Protein AF-X1HFH1-F1 (afdb_monomer_lite)

Sequence (150 aa):
MNQENEFRISKDEYFIKIAGLVSERRRWWVREESGAEYIYDGVRFMNSRDLCTIAYIPELIESKVDAFKIEGRMRHPHYVEIVTKTYREAIEAYYDGTFTKKKAGRWVTELKKVYNRGFTPGFYFKRVTEEDHQHKSPTNLSHFRYIRLG

Foldseek 3Di:
DDDDPDWDDDPPDPDGPDPDDDQLQPWDWDADPVRDTDTDRSAQDPAFWDADCLLPLLVVVVVVDPDDDDDQVVHDVVLVVLLVVLSVVSNVCVVVVNHDNVSSVVSLVSNLQGFTLHYDNPPPPDDDDSVRGRRPDNTGPRPHDDDDDD

Secondary structure (DSSP, 8-state):
-PPP------TT------SS---TTS-EEEE-TTS-EEEE-SSSSS-BPEE--GGGHHHHHHTT-S-PPPP-TT--HHHHHHHHHHHHHHHHHHHTT---HHHHHHHHHHHTTSS-S-EE-GGGTS---GGGB--S-SS-----------

pLDDT: mean 82.59, std 18.88, range [31.14, 98.62]

InterPro domains:
  IPR001539 Peptidase U32 [PTHR30217] (40-143)
  IPR060007 Peptidase family U32, N-terminal domain [PF01136] (33-133)

Organism: NCBI:txid412755

Structure (mmCIF, N/CA/C/O backbone):
data_AF-X1HFH1-F1
#
_entry.id   AF-X1HFH1-F1
#
loop_
_atom_site.group_PDB
_atom_site.id
_atom_site.type_symbol
_atom_site.label_atom_id
_atom_site.label_alt_id
_atom_site.label_comp_id
_atom_site.label_asym_id
_atom_site.label_entity_id
_atom_site.label_seq_id
_atom_site.pdbx_PDB_ins_code
_atom_site.Cartn_x
_atom_site.Cartn_y
_atom_site.Cartn_z
_atom_site.occupancy
_atom_site.B_iso_or_equiv
_atom_site.auth_seq_id
_atom_site.auth_comp_id
_atom_site.auth_asym_id
_atom_site.auth_atom_id
_atom_site.pdbx_PDB_model_num
ATOM 1 N N . MET A 1 1 ? 1.644 -16.483 -41.319 1.00 32.50 1 MET A N 1
ATOM 2 C CA . MET A 1 1 ? 1.755 -15.026 -41.526 1.00 32.50 1 MET A CA 1
ATOM 3 C C . MET A 1 1 ? 1.162 -14.379 -40.285 1.00 32.50 1 MET A C 1
ATOM 5 O O . MET A 1 1 ? -0.049 -14.412 -40.126 1.00 32.50 1 MET A O 1
ATOM 9 N N . ASN A 1 2 ? 2.002 -13.987 -39.325 1.00 35.88 2 ASN A N 1
ATOM 10 C CA . ASN A 1 2 ? 1.526 -13.444 -38.051 1.00 35.88 2 ASN A CA 1
ATOM 11 C C . ASN A 1 2 ? 1.085 -11.999 -38.282 1.00 35.88 2 ASN A C 1
ATOM 13 O O . ASN A 1 2 ? 1.874 -11.204 -38.780 1.00 35.88 2 ASN A O 1
ATOM 17 N N . GLN A 1 3 ? -0.167 -11.681 -37.953 1.00 36.19 3 GLN A N 1
ATOM 18 C CA . GLN A 1 3 ? -0.612 -10.295 -37.850 1.00 36.19 3 GLN A CA 1
ATOM 19 C C . GLN A 1 3 ? 0.186 -9.634 -36.722 1.00 36.19 3 GLN A C 1
ATOM 21 O O . GLN A 1 3 ? 0.130 -10.074 -35.572 1.00 36.19 3 GLN A O 1
ATOM 26 N N . GLU A 1 4 ? 0.983 -8.628 -37.064 1.00 43.53 4 GLU A N 1
ATOM 27 C CA . GLU A 1 4 ? 1.629 -7.770 -36.081 1.00 43.53 4 GLU A CA 1
ATOM 28 C C . GLU A 1 4 ? 0.547 -6.903 -35.434 1.00 43.53 4 GLU A C 1
ATOM 30 O O . GLU A 1 4 ? -0.156 -6.151 -36.107 1.00 43.53 4 GLU A O 1
ATOM 35 N N . ASN A 1 5 ? 0.372 -7.046 -34.121 1.00 42.25 5 ASN A N 1
ATOM 36 C CA . ASN A 1 5 ? -0.482 -6.149 -33.353 1.00 42.25 5 ASN A CA 1
ATOM 37 C C . ASN A 1 5 ? 0.264 -4.816 -33.198 1.00 42.25 5 ASN A C 1
ATOM 39 O O . ASN A 1 5 ? 1.088 -4.668 -32.295 1.00 42.25 5 ASN A O 1
ATOM 43 N N . GLU A 1 6 ? 0.018 -3.877 -34.109 1.00 47.03 6 GLU A N 1
ATOM 44 C CA . GLU A 1 6 ? 0.549 -2.514 -34.055 1.00 47.03 6 GLU A CA 1
ATOM 45 C C . GLU A 1 6 ? -0.224 -1.702 -32.999 1.00 47.03 6 GLU A C 1
ATOM 47 O O . GLU A 1 6 ? -1.452 -1.615 -33.040 1.00 47.03 6 GLU A O 1
ATOM 52 N N . PHE A 1 7 ? 0.490 -1.106 -32.039 1.00 52.06 7 PHE A N 1
ATOM 53 C CA . PHE A 1 7 ? -0.0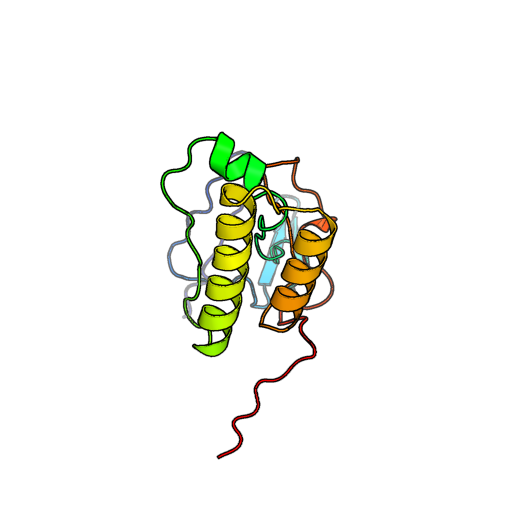78 -0.189 -31.047 1.00 52.06 7 PHE A CA 1
ATOM 54 C C . PHE A 1 7 ? 0.432 1.223 -31.321 1.00 52.06 7 PHE A C 1
ATOM 56 O O . PHE A 1 7 ? 1.640 1.453 -31.328 1.00 52.06 7 PHE A O 1
ATOM 63 N N . ARG A 1 8 ? -0.487 2.173 -31.515 1.00 50.88 8 ARG A N 1
ATOM 64 C CA . ARG A 1 8 ? -0.170 3.599 -31.664 1.00 50.88 8 ARG A CA 1
ATOM 65 C C . ARG A 1 8 ? -0.576 4.349 -30.404 1.00 50.88 8 ARG A C 1
ATOM 67 O O . ARG A 1 8 ? -1.698 4.194 -29.929 1.00 50.88 8 ARG A O 1
ATOM 74 N N . ILE A 1 9 ? 0.342 5.150 -29.873 1.00 50.75 9 ILE A N 1
ATOM 75 C CA . ILE A 1 9 ? 0.102 6.073 -28.761 1.00 50.75 9 ILE A CA 1
ATOM 76 C C . ILE A 1 9 ? 0.301 7.475 -29.339 1.00 50.75 9 ILE A C 1
ATOM 78 O O . ILE A 1 9 ? 1.433 7.834 -29.655 1.00 50.75 9 ILE A O 1
ATOM 82 N N . SER A 1 10 ? -0.780 8.238 -29.527 1.00 43.22 10 SER A N 1
ATOM 83 C CA . SER A 1 10 ? -0.694 9.644 -29.949 1.00 43.22 10 SER A CA 1
ATOM 84 C C . SER A 1 10 ? -0.691 10.558 -28.721 1.00 43.22 10 SER A C 1
ATOM 86 O O . SER A 1 10 ? -1.230 10.208 -27.669 1.00 43.22 10 SER A O 1
ATOM 88 N N . LYS A 1 11 ? -0.076 11.739 -28.838 1.00 43.31 11 LYS A N 1
ATOM 89 C CA . LYS A 1 11 ? -0.062 12.744 -27.760 1.00 43.31 11 LYS A CA 1
ATOM 90 C C . LYS A 1 11 ? -1.432 13.396 -27.520 1.00 43.31 11 LYS A C 1
ATOM 92 O O . LYS A 1 11 ? -1.609 14.016 -26.474 1.00 43.31 11 LYS A O 1
ATOM 97 N N . ASP A 1 12 ? -2.382 13.207 -28.435 1.00 39.69 12 ASP A N 1
ATOM 98 C CA . ASP A 1 12 ? -3.656 13.931 -28.458 1.00 39.69 12 ASP A CA 1
ATOM 99 C C . ASP A 1 12 ? -4.855 13.098 -27.969 1.00 39.69 12 ASP A C 1
ATOM 101 O O . ASP A 1 12 ? -5.931 13.645 -27.735 1.00 39.69 12 ASP A O 1
ATOM 105 N N . GLU A 1 13 ? -4.685 11.792 -27.730 1.00 39.12 13 GLU A N 1
ATOM 106 C CA . GLU A 1 13 ? -5.743 10.926 -27.200 1.00 39.12 13 GLU A CA 1
ATOM 107 C C . GLU A 1 13 ? -5.243 10.086 -26.013 1.00 39.12 13 GLU A C 1
ATOM 109 O O . GLU A 1 13 ? -4.488 9.129 -26.163 1.00 39.12 13 GLU A O 1
ATOM 114 N N . TYR A 1 14 ? -5.737 10.376 -24.805 1.00 39.78 14 TYR A N 1
ATOM 115 C CA . TYR A 1 14 ? -5.503 9.566 -23.595 1.00 39.78 14 TYR A CA 1
ATOM 116 C C . TYR A 1 14 ? -6.238 8.204 -23.605 1.00 39.78 14 TYR A C 1
ATOM 118 O O . TYR A 1 14 ? -6.492 7.623 -22.549 1.00 39.78 14 TYR A O 1
ATOM 126 N N . PHE A 1 15 ? -6.600 7.674 -24.777 1.00 31.64 15 PHE A N 1
ATOM 127 C CA . PHE A 1 15 ? -7.309 6.405 -24.920 1.00 31.64 15 PHE A CA 1
ATOM 128 C C . PHE A 1 15 ? -6.443 5.372 -25.642 1.00 31.64 15 PHE A C 1
ATOM 130 O O . PHE A 1 15 ? -6.291 5.384 -26.859 1.00 31.64 15 PHE A O 1
ATOM 137 N N . ILE A 1 16 ? -5.924 4.407 -24.881 1.00 42.06 16 ILE A N 1
ATOM 138 C CA . ILE A 1 16 ? -5.295 3.210 -25.443 1.00 42.06 16 ILE A CA 1
ATOM 139 C C . ILE A 1 16 ? -6.417 2.278 -25.918 1.00 42.06 16 ILE A C 1
ATOM 141 O O . ILE A 1 16 ? -7.107 1.650 -25.110 1.00 42.06 16 ILE A O 1
ATOM 145 N N . LYS A 1 17 ? -6.615 2.166 -27.235 1.00 31.14 17 LYS A N 1
ATOM 146 C CA . LYS A 1 17 ? -7.527 1.174 -27.821 1.00 31.14 17 LYS A CA 1
ATOM 147 C C . LYS A 1 17 ? -6.847 -0.200 -27.796 1.00 31.14 17 LYS A C 1
ATOM 149 O O . LYS A 1 17 ? -6.080 -0.550 -28.686 1.00 31.14 17 LYS A O 1
ATOM 154 N N . ILE A 1 18 ? -7.102 -0.978 -26.745 1.00 42.69 18 ILE A N 1
ATOM 155 C CA . ILE A 1 18 ? -6.559 -2.334 -26.592 1.00 42.69 18 ILE A CA 1
ATOM 156 C C . ILE A 1 18 ? -7.485 -3.338 -27.293 1.00 42.69 18 ILE A C 1
ATOM 158 O O . ILE A 1 18 ? -8.470 -3.801 -26.717 1.00 42.69 18 ILE A O 1
ATOM 162 N N . ALA A 1 19 ? -7.170 -3.699 -28.539 1.00 33.88 19 ALA A N 1
ATOM 163 C CA . ALA A 1 19 ? -7.744 -4.879 -29.181 1.00 33.88 19 ALA A CA 1
ATOM 164 C C . ALA A 1 19 ? -6.962 -6.127 -28.721 1.00 33.88 19 ALA A C 1
ATOM 166 O O . ALA A 1 19 ? -5.929 -6.478 -29.283 1.00 33.88 19 ALA A O 1
ATOM 167 N N . GLY A 1 20 ? -7.443 -6.774 -27.654 1.00 40.09 20 GLY A N 1
ATOM 168 C CA . GLY A 1 20 ? -6.852 -7.988 -27.073 1.00 40.09 20 GLY A CA 1
ATOM 169 C C . GLY A 1 20 ? -5.863 -7.716 -25.932 1.00 40.09 20 GLY A C 1
ATOM 170 O O . GLY A 1 20 ? -5.058 -6.798 -25.999 1.00 40.09 20 GLY A O 1
ATOM 171 N N . LEU A 1 21 ? -5.928 -8.514 -24.857 1.00 40.41 21 LEU A N 1
ATOM 172 C CA . LEU A 1 21 ? -5.048 -8.415 -23.679 1.00 40.41 21 LEU A CA 1
ATOM 173 C C . LEU A 1 21 ? -3.574 -8.611 -24.075 1.00 40.41 21 LEU A C 1
ATOM 175 O O . LEU A 1 21 ? -3.062 -9.730 -24.103 1.00 40.41 21 LEU A O 1
ATOM 179 N N . VAL A 1 22 ? -2.883 -7.517 -24.375 1.00 52.16 22 VAL A N 1
ATOM 180 C CA . VAL A 1 22 ? -1.460 -7.517 -24.696 1.00 52.16 22 VAL A CA 1
ATOM 181 C C . VAL A 1 22 ? -0.656 -7.194 -23.441 1.00 52.16 22 VAL A C 1
ATOM 183 O O . VAL A 1 22 ? -0.923 -6.232 -22.730 1.00 52.16 22 VAL A O 1
ATOM 186 N N . SER A 1 23 ? 0.319 -8.052 -23.131 1.00 59.56 23 SER A N 1
ATOM 187 C CA . SER A 1 23 ? 1.165 -7.889 -21.949 1.00 59.56 23 SER A CA 1
ATOM 188 C C . SER A 1 23 ? 2.197 -6.786 -22.172 1.00 59.56 23 SER A C 1
ATOM 190 O O . SER A 1 23 ? 3.152 -6.959 -22.933 1.00 59.56 23 SER A O 1
ATOM 192 N N . GLU A 1 24 ? 2.061 -5.702 -21.414 1.00 62.88 24 GLU A N 1
ATOM 193 C CA . GLU A 1 24 ? 2.998 -4.568 -21.340 1.00 62.88 24 GLU A CA 1
ATOM 194 C C . GLU A 1 24 ? 4.400 -4.973 -20.843 1.00 62.88 24 GLU A C 1
ATOM 196 O O . GLU A 1 24 ? 5.326 -4.175 -20.847 1.00 62.88 24 GLU A O 1
ATOM 201 N N . ARG A 1 25 ? 4.588 -6.232 -20.424 1.00 67.19 25 ARG A N 1
ATOM 202 C CA . ARG A 1 25 ? 5.858 -6.759 -19.895 1.00 67.19 25 ARG A CA 1
ATOM 203 C C . ARG A 1 25 ? 6.684 -7.538 -20.916 1.00 67.19 25 ARG A C 1
ATOM 205 O O . ARG A 1 25 ? 7.671 -8.171 -20.550 1.00 67.19 25 ARG A O 1
ATOM 212 N N . ARG A 1 26 ? 6.248 -7.585 -22.174 1.00 73.62 26 ARG A N 1
ATOM 213 C CA . ARG A 1 26 ? 7.040 -8.178 -23.260 1.00 73.62 26 ARG A CA 1
ATOM 214 C C . ARG A 1 26 ? 8.106 -7.197 -23.735 1.00 73.62 26 ARG A C 1
ATOM 216 O O . ARG A 1 26 ? 8.078 -6.020 -23.393 1.00 73.62 26 ARG A O 1
ATOM 223 N N . ARG A 1 27 ? 9.053 -7.704 -24.524 1.00 78.25 27 ARG A N 1
ATOM 224 C CA . ARG A 1 27 ? 9.961 -6.846 -25.278 1.00 78.25 27 ARG A CA 1
ATOM 225 C C . ARG A 1 27 ? 9.210 -6.278 -26.478 1.00 78.25 27 ARG A C 1
ATOM 227 O O . ARG A 1 27 ? 8.570 -7.048 -27.193 1.00 78.25 27 ARG A O 1
ATOM 234 N N . TRP A 1 28 ? 9.317 -4.973 -26.693 1.00 80.25 28 TRP A N 1
ATOM 235 C CA . TRP A 1 28 ? 8.642 -4.284 -27.792 1.00 80.25 28 TRP A CA 1
ATOM 236 C C . TRP A 1 28 ? 9.619 -3.439 -28.592 1.00 80.25 28 TRP A C 1
ATOM 238 O O . TRP A 1 28 ? 10.550 -2.866 -28.031 1.00 80.25 28 TRP A O 1
ATOM 248 N N . TRP A 1 29 ? 9.372 -3.351 -29.894 1.00 84.19 29 TRP A N 1
ATOM 249 C CA . TRP A 1 29 ? 9.942 -2.308 -30.733 1.00 84.19 29 TRP A CA 1
ATOM 250 C C . TRP A 1 29 ? 9.023 -1.097 -30.638 1.00 84.19 29 TRP A C 1
ATOM 252 O O . TRP A 1 29 ? 7.831 -1.195 -30.920 1.00 84.19 29 TRP A O 1
ATOM 262 N N . VAL A 1 30 ? 9.568 0.018 -30.172 1.00 82.31 30 VAL A N 1
ATOM 263 C CA . VAL A 1 30 ? 8.866 1.292 -30.048 1.00 82.31 30 VAL A CA 1
ATOM 264 C C . VAL A 1 30 ? 9.430 2.206 -31.113 1.00 82.31 30 VAL A C 1
ATOM 266 O O . VAL A 1 30 ? 10.636 2.438 -31.131 1.00 82.31 30 VAL A O 1
ATOM 269 N N . ARG A 1 31 ? 8.570 2.720 -31.986 1.00 83.94 31 ARG A N 1
ATOM 270 C CA . ARG A 1 31 ? 8.954 3.685 -33.011 1.00 83.94 31 ARG A CA 1
ATOM 271 C C . ARG A 1 31 ? 8.256 5.012 -32.733 1.00 83.94 31 ARG A C 1
ATOM 273 O O . ARG A 1 31 ? 7.042 5.041 -32.552 1.00 83.94 31 ARG A O 1
ATOM 280 N N . GLU A 1 32 ? 9.028 6.088 -32.660 1.00 82.38 32 GLU A N 1
ATOM 281 C CA . GLU A 1 32 ? 8.512 7.454 -32.599 1.00 82.38 32 GLU A CA 1
ATOM 282 C C . GLU A 1 32 ? 8.092 7.919 -34.003 1.00 82.38 32 GLU A C 1
ATOM 284 O O . GLU A 1 32 ? 8.641 7.467 -35.008 1.00 82.38 32 GLU A O 1
ATOM 289 N N . GLU A 1 33 ? 7.155 8.866 -34.087 1.00 83.44 33 GLU A N 1
ATOM 290 C CA . GLU A 1 33 ? 6.763 9.517 -35.348 1.00 83.44 33 GLU A CA 1
ATOM 291 C C . GLU A 1 33 ? 7.946 10.169 -36.086 1.00 83.44 33 GLU A C 1
ATOM 293 O O . GLU A 1 33 ? 7.946 10.231 -37.312 1.00 83.44 33 GLU A O 1
ATOM 298 N N . SER A 1 34 ? 8.985 10.591 -35.356 1.00 86.00 34 SER A N 1
ATOM 299 C CA . SER A 1 34 ? 10.245 11.115 -35.905 1.00 86.00 34 SER A CA 1
ATOM 300 C C . SER A 1 34 ? 11.077 10.064 -36.662 1.00 86.00 34 SER A C 1
ATOM 302 O O . SER A 1 34 ? 12.052 10.411 -37.328 1.00 86.00 34 SER A O 1
ATOM 304 N N . GLY A 1 35 ? 10.719 8.780 -36.543 1.00 83.81 35 GLY A N 1
ATOM 305 C CA . GLY A 1 35 ? 11.463 7.638 -37.070 1.00 83.81 35 GLY A CA 1
ATOM 306 C C . GLY A 1 35 ? 12.457 7.020 -36.083 1.00 83.81 35 GLY A C 1
ATOM 307 O O . GLY A 1 35 ? 13.055 5.996 -36.410 1.00 83.81 35 GLY A O 1
ATOM 308 N N . ALA A 1 36 ? 12.633 7.588 -34.884 1.00 83.19 36 ALA A N 1
ATOM 309 C CA . ALA A 1 36 ? 13.491 7.001 -33.857 1.00 83.19 36 ALA A CA 1
ATOM 310 C C . ALA A 1 36 ? 12.942 5.651 -33.365 1.00 83.19 36 ALA A C 1
ATOM 312 O O . ALA A 1 36 ? 11.743 5.508 -33.127 1.00 83.19 36 ALA A O 1
ATOM 313 N N . GLU A 1 37 ? 13.822 4.666 -33.177 1.00 85.94 37 GLU A N 1
ATOM 314 C CA . GLU A 1 37 ? 13.461 3.330 -32.697 1.00 85.94 37 GLU A CA 1
ATOM 315 C C . GLU A 1 37 ? 14.123 2.999 -31.364 1.00 85.94 37 GLU A C 1
ATOM 317 O O . GLU A 1 37 ? 15.305 3.266 -31.141 1.00 85.94 37 GLU A O 1
ATOM 322 N N . TYR A 1 38 ? 13.363 2.344 -30.492 1.00 81.56 38 TYR A N 1
ATOM 323 C CA . TYR A 1 38 ? 13.807 1.909 -29.178 1.00 81.56 38 TYR A CA 1
ATOM 324 C C . TYR A 1 38 ? 13.327 0.491 -28.898 1.00 81.56 38 TYR A C 1
ATOM 326 O O . TYR A 1 38 ? 12.207 0.110 -29.235 1.00 81.56 38 TYR A O 1
ATOM 334 N N . ILE A 1 39 ? 14.154 -0.285 -28.201 1.00 83.50 39 ILE A N 1
ATOM 335 C CA . ILE A 1 39 ? 13.729 -1.567 -27.644 1.00 83.50 39 ILE A CA 1
ATOM 336 C C . ILE A 1 39 ? 13.239 -1.325 -26.220 1.00 83.50 39 ILE A C 1
ATOM 338 O O . ILE A 1 39 ? 14.015 -0.987 -25.324 1.00 83.50 39 ILE A O 1
ATOM 342 N N . TYR A 1 40 ? 11.948 -1.538 -25.999 1.00 81.38 40 TYR A N 1
ATOM 343 C CA . TYR A 1 40 ? 11.366 -1.572 -24.669 1.00 81.38 40 TYR A CA 1
ATOM 344 C C . TYR A 1 40 ? 11.576 -2.943 -24.036 1.00 81.38 40 TYR A C 1
ATOM 346 O O . TYR A 1 40 ? 11.246 -3.970 -24.624 1.00 81.38 40 TYR A O 1
ATOM 354 N N . ASP A 1 41 ? 12.109 -2.953 -22.819 1.00 76.38 41 ASP A N 1
ATOM 355 C CA . ASP A 1 41 ? 12.441 -4.148 -22.041 1.00 76.38 41 ASP A CA 1
ATOM 356 C C . ASP A 1 41 ? 11.348 -4.565 -21.039 1.00 76.38 41 ASP A C 1
ATOM 358 O O . ASP A 1 41 ? 11.543 -5.523 -20.292 1.00 76.38 41 ASP A O 1
ATOM 362 N N . GLY A 1 42 ? 10.202 -3.876 -21.017 1.00 73.62 42 GLY A N 1
ATOM 363 C CA . GLY A 1 42 ? 9.106 -4.160 -20.087 1.00 73.62 42 GLY A CA 1
ATOM 364 C C . GLY A 1 42 ? 9.187 -3.418 -18.745 1.00 73.62 42 GLY A C 1
ATOM 365 O O . GLY A 1 42 ? 8.332 -3.641 -17.890 1.00 73.62 42 GLY A O 1
ATOM 366 N N . VAL A 1 43 ? 10.179 -2.538 -18.527 1.00 73.50 43 VAL A N 1
ATOM 367 C CA . VAL A 1 43 ? 10.422 -1.910 -17.207 1.00 73.50 43 VAL A CA 1
ATOM 368 C C . VAL A 1 43 ? 10.289 -0.383 -17.217 1.00 73.50 43 VAL A C 1
ATOM 370 O O . VAL A 1 43 ? 9.759 0.191 -16.281 1.00 73.50 43 VAL A O 1
ATOM 373 N N . ARG A 1 44 ? 10.727 0.291 -18.279 1.00 68.81 44 ARG A N 1
ATOM 374 C CA . ARG A 1 44 ? 10.948 1.750 -18.281 1.00 68.81 44 ARG A CA 1
ATOM 375 C C . ARG A 1 44 ? 9.691 2.635 -18.243 1.00 68.81 44 ARG A C 1
ATOM 377 O O . ARG A 1 44 ? 9.516 3.373 -17.287 1.00 68.81 44 ARG A O 1
ATOM 384 N N . PHE A 1 45 ? 8.815 2.606 -19.250 1.00 69.81 45 PHE A N 1
ATOM 385 C CA . PHE A 1 45 ? 7.764 3.641 -19.364 1.00 69.81 45 PHE A CA 1
ATOM 386 C C . PHE A 1 45 ? 6.342 3.175 -18.994 1.00 69.81 45 PHE A C 1
ATOM 388 O O . PHE A 1 45 ? 5.561 3.985 -18.506 1.00 69.81 45 PHE A O 1
ATOM 395 N N . MET A 1 46 ? 6.000 1.883 -19.115 1.00 73.50 46 MET A N 1
ATOM 396 C CA . MET A 1 46 ? 4.651 1.372 -18.766 1.00 73.50 46 MET A CA 1
ATOM 397 C C . MET A 1 46 ? 4.578 0.598 -17.441 1.00 73.50 46 MET A C 1
ATOM 399 O O . MET A 1 46 ? 3.511 0.153 -17.033 1.00 73.50 46 MET A O 1
ATOM 403 N N . ASN A 1 47 ? 5.683 0.447 -16.704 1.00 79.94 47 ASN A N 1
ATOM 404 C CA . ASN A 1 47 ? 5.673 -0.338 -15.468 1.00 79.94 47 ASN A CA 1
ATOM 405 C C . ASN A 1 47 ? 5.299 0.528 -14.258 1.00 79.94 47 ASN A C 1
ATOM 407 O O . ASN A 1 47 ? 6.161 0.925 -13.479 1.00 79.94 47 ASN A O 1
ATOM 411 N N . SER A 1 48 ? 4.018 0.853 -14.095 1.00 86.94 48 SER A N 1
ATOM 412 C CA . SER A 1 48 ? 3.556 1.593 -12.914 1.00 86.94 48 SER A CA 1
ATOM 413 C C . SER A 1 48 ? 3.805 0.817 -11.614 1.00 86.94 48 SER A C 1
ATOM 415 O O . SER A 1 48 ? 3.715 -0.418 -11.563 1.00 86.94 48 SER A O 1
ATOM 417 N N . ARG A 1 49 ? 4.107 1.554 -10.539 1.00 91.12 49 ARG A N 1
ATOM 418 C CA . ARG A 1 49 ? 4.042 1.020 -9.174 1.00 91.12 49 ARG A CA 1
ATOM 419 C C . ARG A 1 49 ? 2.596 0.690 -8.815 1.00 91.12 49 ARG A C 1
ATOM 421 O O . ARG A 1 49 ? 1.654 1.192 -9.424 1.00 91.12 49 ARG A O 1
ATOM 428 N N . ASP A 1 50 ? 2.415 -0.154 -7.809 1.00 92.56 50 ASP A N 1
ATOM 429 C CA . ASP A 1 50 ? 1.079 -0.555 -7.386 1.00 92.56 50 ASP A CA 1
ATOM 430 C C . ASP A 1 50 ? 0.399 0.587 -6.610 1.00 92.56 50 ASP A C 1
ATOM 432 O O . ASP A 1 50 ? 1.013 1.233 -5.753 1.00 92.56 50 ASP A O 1
ATOM 436 N N . LEU A 1 51 ? -0.880 0.832 -6.906 1.00 93.69 51 LEU A N 1
ATOM 437 C CA . LEU A 1 51 ? -1.690 1.801 -6.172 1.00 93.69 51 LEU A CA 1
ATOM 438 C C . LEU A 1 51 ? -1.833 1.348 -4.715 1.00 93.69 51 LEU A C 1
ATOM 440 O O . LEU A 1 51 ? -2.296 0.240 -4.443 1.00 93.69 51 LEU A O 1
ATOM 444 N N . CYS A 1 52 ? -1.459 2.210 -3.776 1.00 95.25 52 CYS A N 1
ATOM 445 C CA . CYS A 1 52 ? -1.622 1.955 -2.353 1.00 95.25 52 CYS A CA 1
ATOM 446 C C . CYS A 1 52 ? -1.938 3.256 -1.625 1.00 95.25 52 CYS A C 1
ATOM 448 O O . CYS A 1 52 ? -1.128 4.182 -1.597 1.00 95.25 52 CYS A O 1
ATOM 450 N N . THR A 1 53 ? -3.113 3.301 -1.007 1.00 95.44 53 THR A N 1
ATOM 451 C CA . THR A 1 53 ? -3.635 4.490 -0.331 1.00 95.44 53 THR A CA 1
ATOM 452 C C . THR A 1 53 ? -3.893 4.252 1.155 1.00 95.44 53 THR A C 1
ATOM 454 O O . THR A 1 53 ? -4.555 5.052 1.803 1.00 95.44 53 THR A O 1
ATOM 457 N N . ILE A 1 54 ? -3.328 3.188 1.737 1.00 97.00 54 ILE A N 1
ATOM 458 C CA . ILE A 1 54 ? -3.565 2.818 3.142 1.00 97.00 54 ILE A CA 1
ATOM 459 C C . ILE A 1 54 ? -3.172 3.910 4.151 1.00 97.00 54 ILE A C 1
ATOM 461 O O . ILE A 1 54 ? -3.736 3.998 5.237 1.00 97.00 54 ILE A O 1
ATOM 465 N N . ALA A 1 55 ? -2.203 4.757 3.796 1.00 96.75 55 ALA A N 1
ATOM 466 C CA . ALA A 1 55 ? -1.791 5.887 4.625 1.00 96.75 55 ALA A CA 1
ATOM 467 C C . ALA A 1 55 ? -2.791 7.057 4.606 1.00 96.75 55 ALA A C 1
ATOM 469 O O . ALA A 1 55 ? -2.668 7.939 5.447 1.00 96.75 55 ALA A O 1
ATOM 470 N N . TYR A 1 56 ? -3.753 7.029 3.681 1.00 96.06 56 TYR A N 1
ATOM 471 C CA . TYR A 1 56 ? -4.750 8.068 3.425 1.00 96.06 56 TYR A CA 1
ATOM 472 C C . TYR A 1 56 ? -6.179 7.586 3.719 1.00 96.06 56 TYR A C 1
ATOM 474 O O . TYR A 1 56 ? -7.148 8.103 3.168 1.00 96.06 56 TYR A O 1
ATOM 482 N N . ILE A 1 57 ? -6.328 6.526 4.522 1.00 96.88 57 ILE A N 1
ATOM 483 C CA . ILE A 1 57 ? -7.646 5.984 4.879 1.00 96.88 57 ILE A CA 1
ATOM 484 C C . ILE A 1 57 ? -8.565 7.044 5.500 1.00 96.88 57 ILE A C 1
ATOM 486 O O . ILE A 1 57 ? -9.710 7.106 5.056 1.00 96.88 57 ILE A O 1
ATOM 490 N N . PRO A 1 58 ? -8.110 7.899 6.441 1.00 96.88 58 PRO A N 1
ATOM 491 C CA . PRO A 1 58 ? -8.949 8.971 6.964 1.00 96.88 58 PRO A CA 1
ATOM 492 C C . PRO A 1 58 ? -9.487 9.877 5.854 1.00 96.88 58 PRO A C 1
ATOM 494 O O . PRO A 1 58 ? -10.692 10.036 5.724 1.00 96.88 58 PRO A O 1
ATOM 497 N N . GLU A 1 59 ? -8.615 10.393 4.989 1.00 95.94 59 GLU A N 1
ATOM 498 C CA . GLU A 1 59 ? -8.987 11.288 3.892 1.00 95.94 59 GLU A CA 1
ATOM 499 C C . GLU A 1 59 ? -9.955 10.625 2.903 1.00 95.94 59 GLU A C 1
ATOM 501 O O . GLU A 1 59 ? -10.883 11.269 2.414 1.00 95.94 59 GLU A O 1
ATOM 506 N N . LEU A 1 60 ? -9.772 9.330 2.629 1.00 95.19 60 LEU A N 1
ATOM 507 C CA . LEU A 1 60 ? -10.661 8.578 1.746 1.00 95.19 60 LEU A CA 1
ATOM 508 C C . LEU A 1 60 ? -12.040 8.354 2.374 1.00 95.19 60 LEU A C 1
ATOM 510 O O . LEU A 1 60 ? -13.045 8.534 1.687 1.00 95.19 60 LEU A O 1
ATOM 514 N N . ILE A 1 61 ? -12.117 8.023 3.665 1.00 96.31 61 ILE A N 1
ATOM 515 C CA . ILE A 1 61 ? -13.406 7.874 4.357 1.00 96.31 61 ILE A CA 1
ATOM 516 C C . ILE A 1 61 ? -14.140 9.220 4.421 1.00 96.31 61 ILE A C 1
ATOM 518 O O . ILE A 1 61 ? -15.318 9.287 4.072 1.00 96.31 61 ILE A O 1
ATOM 522 N N . GLU A 1 62 ? -13.443 10.306 4.760 1.00 96.94 62 GLU A N 1
ATOM 523 C CA . GLU A 1 62 ? -14.024 11.658 4.809 1.00 96.94 62 GLU A CA 1
ATOM 524 C C . GLU A 1 62 ? -14.499 12.156 3.435 1.00 96.94 62 GLU A C 1
ATOM 526 O O . GLU A 1 62 ? -15.439 12.949 3.343 1.00 96.94 62 GLU A O 1
ATOM 531 N N . SER A 1 63 ? -13.909 11.654 2.344 1.00 95.62 63 SER A N 1
ATOM 532 C CA . SER A 1 63 ? -14.386 11.931 0.981 1.00 95.62 63 SER A CA 1
ATOM 533 C C . SER A 1 63 ? -15.676 11.189 0.603 1.00 95.62 63 SER A C 1
ATOM 535 O O . SER A 1 63 ? -16.181 11.374 -0.504 1.00 95.62 63 SER A O 1
ATOM 537 N N . LYS A 1 64 ? -16.245 10.405 1.532 1.00 94.88 64 LYS A N 1
ATOM 538 C CA . LYS A 1 64 ? -17.530 9.698 1.409 1.00 94.88 64 LYS A CA 1
ATOM 539 C C . LYS A 1 64 ? -17.554 8.645 0.301 1.00 94.88 64 LYS A C 1
ATOM 541 O O . LYS A 1 64 ? -18.56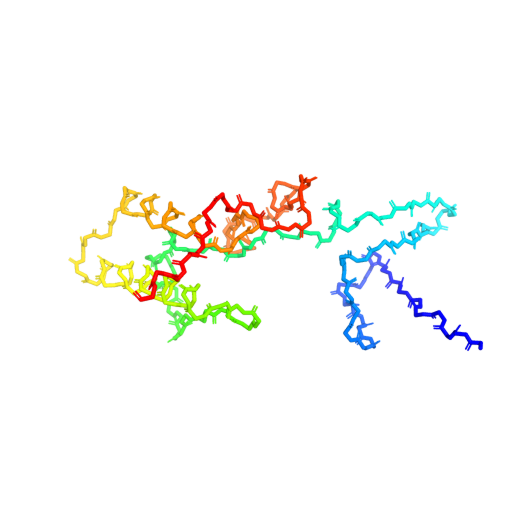7 8.474 -0.370 1.00 94.88 64 LYS A O 1
ATOM 546 N N . VAL A 1 65 ? -16.445 7.931 0.107 1.00 92.12 65 VAL A N 1
ATOM 547 C CA . VAL A 1 65 ? -16.432 6.748 -0.767 1.00 92.12 65 VAL A CA 1
ATOM 548 C C . VAL A 1 65 ? -17.295 5.634 -0.166 1.00 92.12 65 VAL A C 1
ATOM 550 O O . VAL A 1 65 ? -17.187 5.338 1.021 1.00 92.12 65 VAL A O 1
ATOM 553 N N . ASP A 1 66 ? -18.116 4.977 -0.985 1.00 91.19 66 ASP A N 1
ATOM 554 C CA . ASP A 1 66 ? -18.999 3.898 -0.510 1.00 91.19 66 ASP A CA 1
ATOM 555 C C . ASP A 1 66 ? -18.261 2.574 -0.275 1.00 91.19 66 ASP A C 1
ATOM 557 O O . ASP A 1 66 ? -18.688 1.737 0.521 1.00 91.19 66 ASP A O 1
ATOM 561 N N . ALA A 1 67 ? -17.163 2.345 -1.001 1.00 93.62 67 ALA A N 1
ATOM 562 C CA . ALA A 1 67 ? -16.455 1.074 -0.966 1.00 93.62 67 ALA A CA 1
ATOM 563 C C . ALA A 1 67 ? -14.958 1.209 -1.260 1.00 93.62 67 ALA A C 1
ATOM 565 O O . ALA A 1 67 ? -14.535 1.906 -2.183 1.00 93.62 67 ALA A O 1
ATOM 566 N N . PHE A 1 68 ? -14.161 0.423 -0.533 1.00 93.06 68 PHE A N 1
ATOM 567 C CA . PHE A 1 68 ? -12.761 0.162 -0.855 1.00 93.06 68 PHE A CA 1
ATOM 568 C C . PHE A 1 68 ? -12.647 -1.134 -1.653 1.00 93.06 68 PHE A C 1
ATOM 570 O O . PHE A 1 68 ? -13.064 -2.202 -1.202 1.00 93.06 68 PHE A O 1
ATOM 577 N N . LYS A 1 69 ? -12.042 -1.057 -2.839 1.00 93.19 69 LYS A N 1
ATOM 578 C CA . LYS A 1 69 ? -11.797 -2.223 -3.691 1.00 93.19 69 LYS A CA 1
ATOM 579 C C . LYS A 1 69 ? -10.352 -2.691 -3.561 1.00 93.19 69 LYS A C 1
ATOM 581 O O . LYS A 1 69 ? -9.425 -1.925 -3.804 1.00 93.19 69 LYS A O 1
ATOM 586 N N . ILE A 1 70 ? -10.174 -3.978 -3.276 1.00 91.38 70 ILE A N 1
ATOM 587 C CA . ILE A 1 70 ? -8.875 -4.657 -3.316 1.00 91.38 70 ILE A CA 1
ATOM 588 C C . ILE A 1 70 ? -8.799 -5.492 -4.598 1.00 91.38 70 ILE A C 1
ATOM 590 O O . ILE A 1 70 ? -9.699 -6.276 -4.898 1.00 91.38 70 ILE A O 1
ATOM 594 N N . GLU A 1 71 ? -7.727 -5.319 -5.369 1.00 88.69 71 GLU A N 1
ATOM 595 C CA . GLU A 1 71 ? -7.452 -6.102 -6.575 1.00 88.69 71 GLU A CA 1
ATOM 596 C C . GLU A 1 71 ? -6.536 -7.280 -6.209 1.00 88.69 71 GLU A C 1
ATOM 598 O O . GLU A 1 71 ? -5.424 -7.087 -5.720 1.00 88.69 71 GLU A O 1
ATOM 603 N N . GLY A 1 72 ? -7.026 -8.504 -6.408 1.00 88.50 72 GLY A N 1
ATOM 604 C CA . GLY A 1 72 ? -6.289 -9.731 -6.108 1.00 88.50 72 GLY A CA 1
ATOM 605 C C . GLY A 1 72 ? -6.290 -10.749 -7.244 1.00 88.50 72 GLY A C 1
ATOM 606 O O . GLY A 1 72 ? -5.957 -11.912 -7.004 1.00 88.50 72 GLY A O 1
ATOM 607 N N . ARG A 1 73 ? -6.687 -10.381 -8.472 1.00 86.50 73 ARG A N 1
ATOM 608 C CA . ARG A 1 73 ? -6.728 -11.347 -9.578 1.00 86.50 73 ARG A CA 1
ATOM 609 C C . ARG A 1 73 ? -5.323 -11.869 -9.833 1.00 86.50 73 ARG A C 1
ATOM 611 O O . ARG A 1 73 ? -4.346 -11.124 -9.821 1.00 86.50 73 ARG A O 1
ATOM 618 N N . MET A 1 74 ? -5.220 -13.174 -10.077 1.00 86.69 74 MET A N 1
ATOM 619 C CA . MET A 1 74 ? -3.933 -13.848 -10.293 1.00 86.69 74 MET A CA 1
ATOM 620 C C . MET A 1 74 ? -2.965 -13.733 -9.098 1.00 86.69 74 MET A C 1
ATOM 622 O O . MET A 1 74 ? -1.760 -13.945 -9.258 1.00 86.69 74 MET A O 1
ATOM 626 N N . ARG A 1 75 ? -3.456 -13.388 -7.898 1.00 90.19 75 ARG A N 1
ATOM 627 C CA . ARG A 1 75 ? -2.664 -13.373 -6.663 1.00 90.19 75 ARG A CA 1
ATOM 628 C C . ARG A 1 75 ? -2.946 -14.613 -5.828 1.00 90.19 75 ARG A C 1
ATOM 630 O O . ARG A 1 75 ? -4.041 -15.163 -5.838 1.00 90.19 75 ARG A O 1
ATOM 637 N N . HIS A 1 76 ? -1.926 -15.049 -5.096 1.00 91.31 76 HIS A N 1
ATOM 638 C CA . HIS A 1 76 ? -2.056 -16.146 -4.143 1.00 91.31 76 HIS A CA 1
ATOM 639 C C . HIS A 1 76 ? -3.027 -15.754 -3.010 1.00 91.31 76 HIS A C 1
ATOM 641 O O . HIS A 1 76 ? -2.983 -14.597 -2.589 1.00 91.31 76 HIS A O 1
ATOM 647 N N . PRO A 1 77 ? -3.832 -16.674 -2.445 1.00 92.81 77 PRO A N 1
ATOM 648 C CA . PRO A 1 77 ? -4.763 -16.359 -1.353 1.00 92.81 77 PRO A CA 1
ATOM 649 C C . PRO A 1 77 ? -4.128 -15.608 -0.172 1.00 92.81 77 PRO A C 1
ATOM 651 O O . PRO A 1 77 ? -4.696 -14.641 0.318 1.00 92.81 77 PRO A O 1
ATOM 654 N N . HIS A 1 78 ? -2.895 -15.967 0.202 1.00 92.44 78 HIS A N 1
ATOM 655 C CA . HIS A 1 78 ? -2.119 -15.260 1.234 1.00 92.44 78 HIS A CA 1
ATOM 656 C C . HIS A 1 78 ? -1.906 -13.760 0.938 1.00 92.44 78 HIS A C 1
ATOM 658 O O . HIS A 1 78 ? -1.883 -12.944 1.850 1.00 92.44 78 HIS A O 1
ATOM 664 N N . TYR A 1 79 ? -1.764 -13.357 -0.333 1.00 94.56 79 TYR A N 1
ATOM 665 C CA . TYR A 1 79 ? -1.714 -11.931 -0.685 1.00 94.56 79 TYR A CA 1
ATOM 666 C C . TYR A 1 79 ? -3.035 -11.248 -0.321 1.00 94.56 79 TYR A C 1
ATOM 668 O O . TYR A 1 79 ? -3.032 -10.213 0.337 1.00 94.56 79 TYR A O 1
ATOM 676 N N . VAL A 1 80 ? -4.158 -11.850 -0.723 1.00 95.00 80 VAL A N 1
ATOM 677 C CA . VAL A 1 80 ? -5.499 -11.304 -0.480 1.00 95.00 80 VAL A CA 1
ATOM 678 C C . VAL A 1 80 ? -5.776 -11.206 1.018 1.00 95.00 80 VAL A C 1
ATOM 680 O O . VAL A 1 80 ? -6.284 -10.183 1.470 1.00 95.00 80 VAL A O 1
ATOM 683 N N . GLU A 1 81 ? -5.384 -12.221 1.789 1.00 95.00 81 GLU A N 1
ATOM 684 C CA . GLU A 1 81 ? -5.479 -12.238 3.250 1.00 95.00 81 GLU A CA 1
ATOM 685 C C . GLU A 1 81 ? -4.740 -11.052 3.879 1.00 95.00 81 GLU A C 1
ATOM 687 O O . GLU A 1 81 ? -5.357 -10.249 4.581 1.00 95.00 81 GLU A O 1
ATOM 692 N N . ILE A 1 82 ? -3.441 -10.902 3.590 1.00 96.31 82 ILE A N 1
ATOM 693 C CA . ILE A 1 82 ? -2.624 -9.834 4.173 1.00 96.31 82 ILE A CA 1
ATOM 694 C C . ILE A 1 82 ? -3.167 -8.461 3.780 1.00 96.31 82 ILE A C 1
ATOM 696 O O . ILE A 1 82 ? -3.339 -7.610 4.652 1.00 96.31 82 ILE A O 1
ATOM 700 N N . VAL A 1 83 ? -3.479 -8.231 2.501 1.00 97.00 83 VAL A N 1
ATOM 701 C CA . VAL A 1 83 ? -3.977 -6.923 2.047 1.00 97.00 83 VAL A CA 1
ATOM 702 C C . VAL A 1 83 ? -5.316 -6.596 2.705 1.00 97.00 83 VAL A C 1
ATOM 704 O O . VAL A 1 83 ? -5.469 -5.509 3.259 1.00 97.00 83 VAL A O 1
ATOM 707 N N . THR A 1 84 ? -6.257 -7.542 2.719 1.00 97.06 84 THR A N 1
ATOM 708 C CA . THR A 1 84 ? -7.593 -7.334 3.301 1.00 97.06 84 THR A CA 1
ATOM 709 C C . THR A 1 84 ? -7.521 -7.083 4.800 1.00 97.06 84 THR A C 1
ATOM 711 O O . THR A 1 84 ? -8.133 -6.135 5.287 1.00 97.06 84 THR A O 1
ATOM 714 N N . LYS A 1 85 ? -6.739 -7.885 5.533 1.00 98.00 85 LYS A N 1
ATOM 715 C CA . LYS A 1 85 ? -6.520 -7.695 6.970 1.00 98.00 85 LYS A CA 1
ATOM 716 C C . LYS A 1 85 ? -5.926 -6.320 7.266 1.00 98.00 85 LYS A C 1
ATOM 718 O O . LYS A 1 85 ? -6.440 -5.601 8.112 1.00 98.00 85 LYS A O 1
ATOM 723 N N . THR A 1 86 ? -4.879 -5.940 6.539 1.00 98.12 86 THR A N 1
ATOM 724 C CA . THR A 1 86 ? -4.170 -4.675 6.768 1.00 98.12 86 THR A CA 1
ATOM 725 C C . THR A 1 86 ? -5.081 -3.467 6.508 1.00 98.12 86 THR A C 1
ATOM 727 O O . THR A 1 86 ? -5.108 -2.535 7.307 1.00 98.12 86 THR A O 1
ATOM 730 N N . TYR A 1 87 ? -5.867 -3.482 5.423 1.00 98.12 87 TYR A N 1
ATOM 731 C CA . TYR A 1 87 ? -6.831 -2.408 5.149 1.00 98.12 87 TYR A CA 1
ATOM 732 C C . TYR A 1 87 ? -7.970 -2.374 6.172 1.00 98.12 87 TYR A C 1
ATOM 734 O O . TYR A 1 87 ? -8.373 -1.289 6.581 1.00 98.12 87 TYR A O 1
ATOM 742 N N . ARG A 1 88 ? -8.455 -3.535 6.629 1.00 98.31 88 ARG A N 1
ATOM 743 C CA . ARG A 1 88 ? -9.460 -3.608 7.697 1.00 98.31 88 ARG A CA 1
ATOM 744 C C . ARG A 1 88 ? -8.956 -2.960 8.984 1.00 98.31 88 ARG A C 1
ATOM 746 O O . ARG A 1 88 ? -9.630 -2.081 9.500 1.00 98.31 88 ARG A O 1
ATOM 753 N N . GLU A 1 89 ? -7.757 -3.320 9.441 1.00 98.50 89 GLU A N 1
ATOM 754 C CA . GLU A 1 89 ? -7.146 -2.722 10.637 1.00 98.50 89 GLU A CA 1
ATOM 755 C C . GLU A 1 89 ? -7.007 -1.196 10.517 1.00 98.50 89 GLU A C 1
ATOM 757 O O . GLU A 1 89 ? -7.170 -0.475 11.500 1.00 98.50 89 GLU A O 1
ATOM 762 N N . ALA A 1 90 ? -6.697 -0.690 9.319 1.00 98.44 90 ALA A N 1
ATOM 763 C CA . ALA A 1 90 ? -6.586 0.744 9.075 1.00 98.44 90 ALA A CA 1
ATOM 764 C C . ALA A 1 90 ? -7.941 1.464 9.152 1.00 98.44 90 ALA A C 1
ATOM 766 O O . ALA A 1 90 ? -8.022 2.546 9.732 1.00 98.44 90 ALA A O 1
ATOM 767 N N . ILE A 1 91 ? -8.992 0.852 8.601 1.00 98.19 91 ILE A N 1
ATOM 768 C CA . ILE A 1 91 ? -10.367 1.366 8.650 1.00 98.19 91 ILE A CA 1
ATOM 769 C C . ILE A 1 91 ? -10.900 1.338 10.087 1.00 98.19 91 ILE A C 1
ATOM 771 O O . ILE A 1 91 ? -11.402 2.348 10.571 1.00 98.19 91 ILE A O 1
ATOM 775 N N . GLU A 1 92 ? -10.737 0.219 10.795 1.00 98.50 92 GLU A N 1
ATOM 776 C CA . GLU A 1 92 ? -11.126 0.083 12.205 1.00 98.50 92 GLU A CA 1
ATOM 777 C C . GLU A 1 92 ? -10.399 1.118 13.072 1.00 98.50 92 GLU A C 1
ATOM 779 O O . GLU A 1 92 ? -11.027 1.852 13.828 1.00 98.50 92 GLU A O 1
ATOM 784 N N . ALA A 1 93 ? -9.088 1.291 12.879 1.00 98.62 93 ALA A N 1
ATOM 785 C CA . ALA A 1 93 ? -8.330 2.295 13.615 1.00 98.62 93 ALA A CA 1
ATOM 786 C C . ALA A 1 93 ? -8.826 3.731 13.378 1.00 98.62 93 ALA A C 1
ATOM 788 O O . ALA A 1 93 ? -8.686 4.556 14.280 1.00 98.62 93 ALA A O 1
ATOM 789 N N . TYR A 1 94 ? -9.358 4.051 12.195 1.00 98.38 94 TYR A N 1
ATOM 790 C CA . TYR A 1 94 ? -9.974 5.354 11.943 1.00 98.38 94 TYR A CA 1
ATOM 791 C C . TYR A 1 94 ? -11.262 5.520 12.763 1.00 98.38 94 TYR A C 1
ATOM 793 O O . TYR A 1 94 ? -11.369 6.500 13.498 1.00 98.38 94 TYR A O 1
ATOM 801 N N . TYR A 1 95 ? -12.180 4.548 12.718 1.00 98.31 95 TYR A N 1
ATOM 802 C CA . TYR A 1 95 ? -13.439 4.618 13.472 1.00 98.31 95 TYR A CA 1
ATOM 803 C C . TYR A 1 95 ? -13.232 4.607 14.991 1.00 98.31 95 TYR A C 1
ATOM 805 O O . TYR A 1 95 ? -13.955 5.288 15.713 1.00 98.31 95 TYR A O 1
ATOM 813 N N . ASP A 1 96 ? -12.196 3.919 15.469 1.00 98.44 96 ASP A N 1
ATOM 814 C CA . ASP A 1 96 ? -11.824 3.894 16.886 1.00 98.44 96 ASP A CA 1
ATOM 815 C C . ASP A 1 96 ? -11.068 5.160 17.339 1.00 98.44 96 ASP A C 1
ATOM 817 O O . ASP A 1 96 ? -10.681 5.274 18.502 1.00 98.44 96 ASP A O 1
ATOM 821 N N . GLY A 1 97 ? -10.763 6.097 16.431 1.00 98.38 97 GLY A N 1
ATOM 822 C CA . GLY A 1 97 ? -9.970 7.293 16.741 1.00 98.38 97 GLY A CA 1
ATOM 823 C C . GLY A 1 97 ? -8.500 6.999 17.077 1.00 98.38 97 GLY A C 1
ATOM 824 O O . GLY A 1 97 ? -7.819 7.815 17.695 1.00 98.38 97 GLY A O 1
ATOM 825 N N . THR A 1 98 ? -7.980 5.833 16.679 1.00 98.56 98 THR A N 1
ATOM 826 C CA . THR A 1 98 ? -6.611 5.377 16.983 1.00 98.56 98 THR A CA 1
ATOM 827 C C . THR A 1 98 ? -5.687 5.321 15.761 1.00 98.56 98 THR A C 1
ATOM 829 O O . THR A 1 98 ? -4.581 4.763 15.840 1.00 98.56 98 THR A O 1
ATOM 832 N N . PHE A 1 99 ? -6.116 5.858 14.617 1.00 98.56 99 PHE A N 1
ATOM 833 C CA . PHE A 1 99 ? -5.304 5.954 13.408 1.00 98.56 99 PHE A CA 1
ATOM 834 C C . PHE A 1 99 ? -4.136 6.921 13.630 1.00 98.56 99 PHE A C 1
ATOM 836 O O . PHE A 1 99 ? -4.305 8.052 14.074 1.00 98.56 99 PHE A O 1
ATOM 843 N N . THR A 1 100 ? -2.917 6.487 13.307 1.00 98.31 100 THR A N 1
ATOM 844 C CA . THR A 1 100 ? -1.715 7.323 13.439 1.00 98.31 100 THR A CA 1
ATOM 845 C C . THR A 1 100 ? -0.760 7.080 12.280 1.00 98.31 100 THR A C 1
ATOM 847 O O . THR A 1 100 ? -0.706 5.979 11.726 1.00 98.31 100 THR A O 1
ATOM 850 N N . LYS A 1 101 ? 0.095 8.066 11.976 1.00 97.12 101 LYS A N 1
ATOM 851 C CA . LYS A 1 101 ? 1.169 7.921 10.973 1.00 97.12 101 LYS A CA 1
ATOM 852 C C . LYS A 1 101 ? 2.091 6.728 11.261 1.00 97.12 101 LYS A C 1
ATOM 854 O O . LYS A 1 101 ? 2.567 6.073 10.337 1.00 97.12 101 LYS A O 1
ATOM 859 N N . LYS A 1 102 ? 2.308 6.400 12.541 1.00 98.12 102 LYS A N 1
ATOM 860 C CA . LYS A 1 102 ? 3.094 5.228 12.955 1.00 98.12 102 LYS A CA 1
ATOM 861 C C . LYS A 1 102 ? 2.420 3.916 12.541 1.00 98.12 102 LYS A C 1
ATOM 863 O O . LYS A 1 102 ? 3.092 3.042 11.993 1.00 98.12 102 LYS A O 1
ATOM 868 N N . LYS A 1 103 ? 1.107 3.778 12.767 1.00 98.31 103 LYS A N 1
ATOM 869 C CA . LYS A 1 103 ? 0.345 2.605 12.305 1.00 98.31 103 LYS A CA 1
ATOM 870 C C . LYS A 1 103 ? 0.319 2.529 10.775 1.00 98.31 103 LYS A C 1
ATOM 872 O O . LYS A 1 103 ? 0.615 1.469 10.235 1.00 98.31 103 LYS A O 1
ATOM 877 N N . ALA A 1 104 ? 0.120 3.659 10.092 1.00 98.00 104 ALA A N 1
ATOM 878 C CA . ALA A 1 104 ? 0.207 3.741 8.632 1.00 98.00 104 ALA A CA 1
ATOM 879 C C . ALA A 1 104 ? 1.541 3.203 8.087 1.00 98.00 104 ALA A C 1
ATOM 881 O O . ALA A 1 104 ? 1.553 2.349 7.201 1.00 98.00 104 ALA A O 1
ATOM 882 N N . GLY A 1 105 ? 2.672 3.620 8.668 1.00 97.94 105 GLY A N 1
ATOM 883 C CA . GLY A 1 105 ? 3.991 3.102 8.292 1.00 97.94 105 GLY A CA 1
ATOM 884 C C . GLY A 1 105 ? 4.154 1.595 8.536 1.00 97.94 105 GLY A C 1
ATOM 885 O O . GLY A 1 105 ? 4.751 0.891 7.714 1.00 97.94 105 GLY A O 1
ATOM 886 N N . ARG A 1 106 ? 3.584 1.073 9.631 1.00 98.19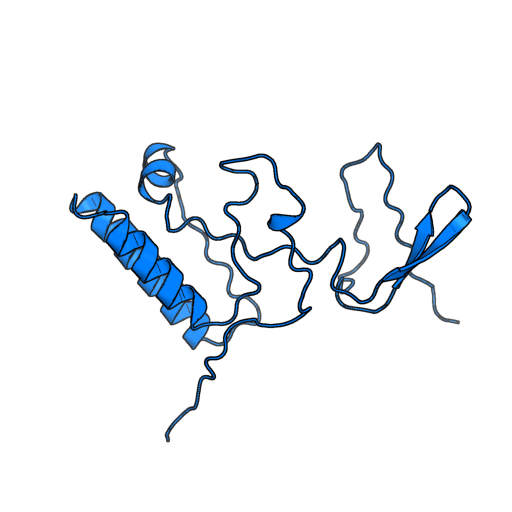 106 ARG A N 1
ATOM 887 C CA . ARG A 1 106 ? 3.565 -0.371 9.915 1.00 98.19 106 ARG A CA 1
ATOM 888 C C . ARG A 1 106 ? 2.767 -1.130 8.859 1.00 98.19 106 ARG A C 1
ATOM 890 O O . ARG A 1 106 ? 3.274 -2.108 8.323 1.00 98.19 106 ARG A O 1
ATOM 897 N N . TRP A 1 107 ? 1.572 -0.669 8.512 1.00 98.44 107 TRP A N 1
ATOM 898 C CA . TRP A 1 107 ? 0.746 -1.307 7.489 1.00 98.44 107 TRP A CA 1
ATOM 899 C C . TRP A 1 107 ? 1.411 -1.307 6.112 1.00 98.44 107 TRP A C 1
ATOM 901 O O . TRP A 1 107 ? 1.450 -2.341 5.453 1.00 98.44 107 TRP A O 1
ATOM 911 N N . VAL A 1 108 ? 2.038 -0.198 5.706 1.00 97.94 108 VAL A N 1
ATOM 912 C CA . VAL A 1 108 ? 2.852 -0.164 4.477 1.00 97.94 108 VAL A CA 1
ATOM 913 C C . VAL A 1 108 ? 3.972 -1.209 4.527 1.00 97.94 108 VAL A C 1
ATOM 915 O O . VAL A 1 108 ? 4.264 -1.850 3.519 1.00 97.94 108 VAL A O 1
ATOM 918 N N . THR A 1 109 ? 4.591 -1.413 5.690 1.00 97.19 109 THR A N 1
ATOM 919 C CA . THR A 1 109 ? 5.632 -2.435 5.875 1.00 97.19 109 THR A CA 1
ATOM 920 C C . THR A 1 109 ? 5.073 -3.854 5.762 1.00 97.19 109 THR A C 1
ATOM 922 O O . THR A 1 109 ? 5.708 -4.693 5.128 1.00 97.19 109 THR A O 1
ATOM 925 N N . GLU A 1 110 ? 3.879 -4.126 6.294 1.00 97.12 110 GLU A N 1
ATOM 926 C CA . GLU A 1 110 ? 3.200 -5.418 6.112 1.00 97.12 110 GLU A CA 1
ATOM 927 C C . GLU A 1 110 ? 2.865 -5.681 4.639 1.00 97.12 110 GLU A C 1
ATOM 929 O O . GLU A 1 110 ? 3.169 -6.752 4.115 1.00 97.12 110 GLU A O 1
ATOM 934 N N . LEU A 1 111 ? 2.350 -4.678 3.922 1.00 97.00 111 LEU A N 1
ATOM 935 C CA . LEU A 1 111 ? 2.054 -4.797 2.491 1.00 97.00 111 LEU A CA 1
ATOM 936 C C . LEU A 1 111 ? 3.315 -5.048 1.646 1.00 97.00 111 LEU A C 1
ATOM 938 O O . LEU A 1 111 ? 3.245 -5.733 0.626 1.00 97.00 111 LEU A O 1
ATOM 942 N N . LYS A 1 112 ? 4.491 -4.566 2.077 1.00 96.31 112 LYS A N 1
ATOM 943 C CA . LYS A 1 112 ? 5.775 -4.875 1.417 1.00 96.31 112 LYS A CA 1
ATOM 944 C C . LYS A 1 112 ? 6.178 -6.351 1.527 1.00 96.31 112 LYS A C 1
ATOM 946 O O . LYS A 1 112 ? 7.038 -6.786 0.759 1.00 96.31 112 LYS A O 1
ATOM 951 N N . LYS A 1 113 ? 5.594 -7.128 2.448 1.00 95.06 113 LYS A N 1
ATOM 952 C CA . LYS A 1 113 ? 5.888 -8.566 2.625 1.00 95.06 113 LYS A CA 1
ATOM 953 C C . LYS A 1 113 ? 5.167 -9.467 1.628 1.00 95.06 113 LYS A C 1
ATOM 955 O O . LYS A 1 113 ? 5.504 -10.638 1.502 1.00 95.06 113 LYS A O 1
ATOM 960 N N . VAL A 1 114 ? 4.169 -8.948 0.926 1.00 94.56 114 VAL A N 1
ATOM 961 C CA . VAL A 1 114 ? 3.480 -9.675 -0.141 1.00 94.56 114 VAL A CA 1
ATOM 962 C C . VAL A 1 114 ? 3.841 -9.082 -1.498 1.00 94.56 114 VAL A C 1
ATOM 964 O O . VAL A 1 114 ? 4.539 -8.069 -1.568 1.00 94.56 114 VAL A O 1
ATOM 967 N N . TYR A 1 115 ? 3.422 -9.740 -2.586 1.00 92.94 115 TYR A N 1
ATOM 968 C CA . TYR A 1 115 ? 3.767 -9.314 -3.944 1.00 92.94 115 TYR A CA 1
ATOM 969 C C . TYR A 1 115 ? 3.501 -7.815 -4.137 1.00 92.94 115 TYR A C 1
ATOM 971 O O . TYR A 1 115 ? 2.369 -7.376 -3.979 1.00 92.94 115 TYR A O 1
ATOM 979 N N . ASN A 1 116 ? 4.507 -7.036 -4.523 1.00 93.19 116 ASN A N 1
ATOM 980 C CA . ASN A 1 116 ? 4.328 -5.628 -4.872 1.00 93.19 116 ASN A CA 1
ATOM 981 C C . ASN A 1 116 ? 5.404 -5.165 -5.858 1.00 93.19 116 ASN A C 1
ATOM 983 O O . ASN A 1 116 ? 6.480 -5.758 -5.938 1.00 93.19 116 ASN A O 1
ATOM 987 N N . ARG A 1 117 ? 5.134 -4.083 -6.585 1.00 91.06 117 ARG A N 1
ATOM 988 C CA . ARG A 1 117 ? 6.086 -3.410 -7.489 1.00 91.06 117 ARG A CA 1
ATOM 989 C C . ARG A 1 117 ? 6.548 -2.060 -6.946 1.00 91.06 117 ARG A C 1
ATOM 991 O O . ARG A 1 117 ? 6.973 -1.180 -7.694 1.00 91.06 117 ARG A O 1
ATOM 998 N N . GLY A 1 118 ? 6.496 -1.902 -5.627 1.00 93.00 118 GLY A N 1
ATOM 999 C CA . GLY A 1 118 ? 6.544 -0.603 -4.972 1.00 93.00 118 GLY A CA 1
ATOM 1000 C C . GLY A 1 118 ? 5.167 0.050 -4.966 1.00 93.00 118 GLY A C 1
ATOM 1001 O O . GLY A 1 118 ? 4.234 -0.440 -5.599 1.00 93.00 118 GLY A O 1
ATOM 1002 N N . PHE A 1 119 ? 5.052 1.153 -4.232 1.00 94.44 119 PHE A N 1
ATOM 1003 C CA . PHE A 1 119 ? 3.775 1.811 -3.988 1.00 94.44 119 PHE A CA 1
ATOM 1004 C C . PHE A 1 119 ? 3.756 3.240 -4.511 1.00 94.44 119 PHE A C 1
ATOM 1006 O O . PHE A 1 119 ? 4.772 3.938 -4.458 1.00 94.44 119 PHE A O 1
ATOM 1013 N N . THR A 1 120 ? 2.586 3.656 -4.981 1.00 94.12 120 THR A N 1
ATOM 1014 C CA . THR A 1 120 ? 2.253 5.040 -5.317 1.00 94.12 120 THR A CA 1
ATOM 1015 C C . THR A 1 120 ? 0.840 5.365 -4.816 1.00 94.12 120 THR A C 1
ATOM 1017 O O . THR A 1 120 ? -0.036 4.498 -4.876 1.00 94.12 120 THR A O 1
ATOM 1020 N N . PRO A 1 121 ? 0.582 6.595 -4.337 1.00 91.19 121 PRO A N 1
ATOM 1021 C CA . PRO A 1 121 ? -0.778 7.063 -4.078 1.00 91.19 121 PRO A CA 1
ATOM 1022 C C . PRO A 1 121 ? -1.587 7.299 -5.368 1.00 91.19 121 PRO A C 1
ATOM 1024 O O . PRO A 1 121 ? -2.782 7.583 -5.298 1.00 91.19 121 PRO A O 1
ATOM 1027 N N . GLY A 1 122 ? -0.957 7.194 -6.544 1.00 89.06 122 GLY A N 1
ATOM 1028 C CA . GLY A 1 122 ? -1.582 7.485 -7.830 1.00 89.06 122 GLY A CA 1
ATOM 1029 C C . GLY A 1 122 ? -1.987 8.955 -7.962 1.00 89.06 122 GLY A C 1
ATOM 1030 O O . GLY A 1 122 ? -1.422 9.837 -7.316 1.00 89.06 122 GLY A O 1
ATOM 1031 N N . PHE A 1 123 ? -2.994 9.209 -8.797 1.00 89.81 123 PHE A N 1
ATOM 1032 C CA . PHE A 1 123 ? -3.477 10.557 -9.118 1.00 89.81 123 PHE A CA 1
ATOM 1033 C C . PHE A 1 123 ? -4.324 11.210 -8.014 1.00 89.81 123 PHE A C 1
ATOM 1035 O O . PHE A 1 123 ? -4.673 12.379 -8.135 1.00 89.81 123 PHE A O 1
ATOM 1042 N N . TYR A 1 124 ? -4.656 10.483 -6.942 1.00 85.25 124 TYR A N 1
ATOM 1043 C CA . TYR A 1 124 ? -5.563 10.966 -5.894 1.00 85.25 124 TYR A CA 1
ATOM 1044 C C . TYR A 1 124 ? -5.004 12.154 -5.102 1.00 85.25 124 TYR A C 1
ATOM 1046 O O . TYR A 1 124 ? -5.764 13.009 -4.664 1.00 85.25 124 TYR A O 1
ATOM 1054 N N . PHE A 1 125 ? -3.681 12.207 -4.913 1.00 85.12 125 PHE A N 1
ATOM 1055 C CA . PHE A 1 125 ? -3.049 13.153 -3.983 1.00 85.12 125 PHE A CA 1
ATOM 1056 C C . PHE A 1 125 ? -1.931 13.990 -4.610 1.00 85.12 125 PHE A C 1
ATOM 1058 O O . PHE A 1 125 ? -1.437 14.926 -3.986 1.00 85.12 125 PHE A O 1
ATOM 1065 N N . LYS A 1 126 ? -1.498 13.653 -5.829 1.00 86.38 126 LYS A N 1
ATOM 1066 C CA . LYS A 1 126 ? -0.483 14.405 -6.569 1.00 86.38 126 LYS A CA 1
ATOM 1067 C C . LYS A 1 126 ? -0.557 14.111 -8.062 1.00 86.38 126 LYS A C 1
ATOM 1069 O O . LYS A 1 126 ? -1.103 13.094 -8.488 1.00 86.38 126 LYS A O 1
ATOM 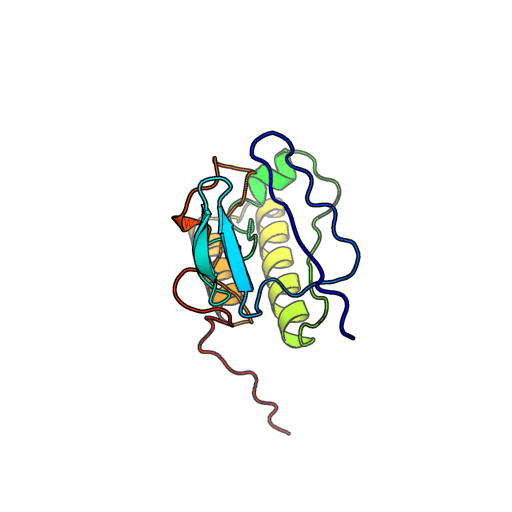1074 N N . ARG A 1 127 ? 0.085 14.970 -8.856 1.00 88.31 127 ARG A N 1
ATOM 1075 C CA . ARG A 1 127 ? 0.436 14.628 -10.236 1.00 88.31 127 ARG A CA 1
ATOM 1076 C C . ARG A 1 127 ? 1.475 13.504 -10.216 1.00 88.31 127 ARG A C 1
ATOM 1078 O O . ARG A 1 127 ? 2.464 13.588 -9.489 1.00 88.31 127 ARG A O 1
ATOM 1085 N N . VAL A 1 128 ? 1.226 12.467 -11.007 1.00 87.31 128 VAL A N 1
ATOM 1086 C CA . VAL A 1 128 ? 2.128 11.321 -11.160 1.00 87.31 128 VAL A CA 1
ATOM 1087 C C . VAL A 1 128 ? 3.411 11.763 -11.865 1.00 87.31 128 VAL A C 1
ATOM 1089 O O . VAL A 1 128 ? 3.359 12.523 -12.835 1.00 87.31 128 VAL A O 1
ATOM 1092 N N . THR A 1 129 ? 4.553 11.306 -11.357 1.00 89.06 129 THR A N 1
ATOM 1093 C CA . THR A 1 129 ? 5.893 11.580 -11.898 1.00 89.06 129 THR A CA 1
ATOM 1094 C C . THR A 1 129 ? 6.627 10.274 -12.193 1.00 89.06 129 THR A C 1
ATOM 1096 O O . THR A 1 129 ? 6.134 9.187 -11.890 1.00 89.06 129 THR A O 1
ATOM 1099 N N . GLU A 1 130 ? 7.838 10.351 -12.752 1.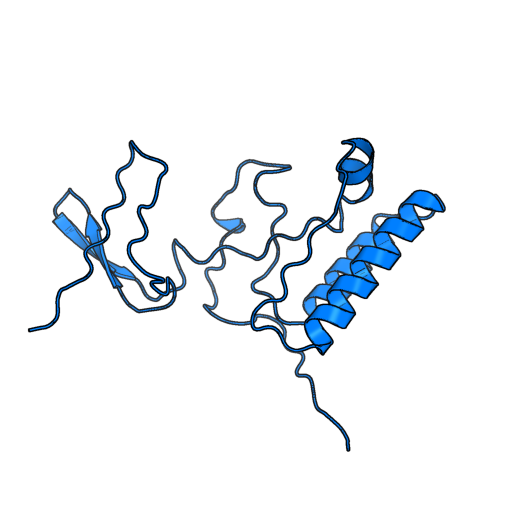00 85.69 130 GLU A N 1
ATOM 1100 C CA . GLU A 1 130 ? 8.661 9.165 -13.031 1.00 85.69 130 GLU A CA 1
ATOM 1101 C C . GLU A 1 130 ? 8.907 8.282 -11.797 1.00 85.69 130 GLU A C 1
ATOM 1103 O O . GLU A 1 130 ? 9.077 7.070 -11.925 1.00 85.69 130 GLU A O 1
ATOM 1108 N N . GLU A 1 131 ? 8.878 8.859 -10.594 1.00 86.88 131 GLU A N 1
ATOM 1109 C CA . GLU A 1 131 ? 9.052 8.133 -9.334 1.00 86.88 131 GLU A CA 1
ATOM 1110 C C . GLU A 1 131 ? 7.911 7.159 -9.035 1.00 86.88 131 GLU A C 1
ATOM 1112 O O . GLU A 1 131 ? 8.090 6.228 -8.253 1.00 86.88 131 GLU A O 1
ATOM 1117 N N . ASP A 1 132 ? 6.741 7.347 -9.638 1.00 88.19 132 ASP A N 1
ATOM 1118 C CA . ASP A 1 132 ? 5.587 6.461 -9.490 1.00 88.19 132 ASP A CA 1
ATOM 1119 C C . ASP A 1 132 ? 5.641 5.266 -10.454 1.00 88.19 132 ASP A C 1
ATOM 1121 O O . ASP A 1 132 ? 4.791 4.373 -10.403 1.00 88.19 132 ASP A O 1
ATOM 1125 N N . HIS A 1 133 ? 6.675 5.209 -11.293 1.00 87.69 133 HIS A N 1
ATOM 1126 C CA . HIS A 1 133 ? 6.996 4.067 -12.132 1.00 87.69 133 HIS A CA 1
ATOM 1127 C C . HIS A 1 133 ? 8.108 3.218 -11.495 1.00 87.69 133 HIS A C 1
ATOM 1129 O O . HIS A 1 133 ? 8.885 3.643 -10.626 1.00 87.69 133 HIS A O 1
ATOM 1135 N N . GLN A 1 134 ? 8.133 1.944 -11.866 1.00 85.31 134 GLN A N 1
ATOM 1136 C CA . GLN A 1 134 ? 9.085 0.958 -11.394 1.00 85.31 134 GLN A CA 1
ATOM 1137 C C . GLN A 1 134 ? 10.151 0.703 -12.458 1.00 85.31 134 GLN A C 1
ATOM 1139 O O . GLN A 1 134 ? 9.972 -0.123 -13.347 1.00 85.31 134 GLN A O 1
ATOM 1144 N N . HIS A 1 135 ? 11.296 1.364 -12.294 1.00 84.12 135 HIS A N 1
ATOM 1145 C CA . HIS A 1 135 ? 12.406 1.329 -13.253 1.00 84.12 135 HIS A CA 1
ATOM 1146 C C . HIS A 1 135 ? 13.440 0.226 -13.005 1.00 84.12 135 HIS A C 1
ATOM 1148 O O . HIS A 1 135 ? 14.316 0.014 -13.835 1.00 84.12 135 HIS A O 1
ATOM 1154 N N . LYS A 1 136 ? 13.387 -0.465 -11.858 1.00 81.25 136 LYS A N 1
ATOM 1155 C CA . LYS A 1 136 ? 14.431 -1.427 -11.462 1.00 81.25 136 LYS A CA 1
ATOM 1156 C C . LYS A 1 136 ? 14.113 -2.863 -11.849 1.00 81.25 136 LYS A C 1
ATOM 1158 O O . LYS A 1 136 ? 15.027 -3.632 -12.122 1.00 81.25 136 LYS A O 1
ATOM 1163 N N . SER A 1 137 ? 12.841 -3.253 -11.806 1.00 81.75 137 SER A N 1
ATOM 1164 C CA . SER A 1 137 ? 12.441 -4.643 -12.028 1.00 81.75 137 SER A CA 1
ATOM 1165 C C . SER A 1 137 ? 11.037 -4.753 -12.630 1.00 81.75 137 SER A C 1
ATOM 1167 O O . SER A 1 137 ? 10.126 -4.063 -12.167 1.00 81.75 137 SER A O 1
ATOM 1169 N N . PRO A 1 138 ? 10.812 -5.659 -13.601 1.00 77.06 138 PRO A N 1
ATOM 1170 C CA . PRO A 1 138 ? 9.475 -5.944 -14.123 1.00 77.06 138 PRO A CA 1
ATOM 1171 C C . PRO A 1 138 ? 8.630 -6.802 -13.164 1.00 77.06 138 PRO A C 1
ATOM 1173 O O . PRO A 1 138 ? 7.451 -7.055 -13.426 1.00 77.06 138 PRO A O 1
ATOM 1176 N N . THR A 1 139 ? 9.222 -7.303 -12.074 1.00 84.19 139 THR A N 1
ATOM 1177 C CA . THR A 1 139 ? 8.617 -8.311 -11.194 1.00 84.19 139 THR A CA 1
ATOM 1178 C C . THR A 1 139 ? 8.451 -7.820 -9.755 1.00 84.19 139 THR A C 1
ATOM 1180 O O . THR A 1 139 ? 8.649 -6.651 -9.436 1.00 84.19 139 THR A O 1
ATOM 1183 N N . ASN A 1 140 ? 8.050 -8.741 -8.877 1.00 89.31 140 ASN A N 1
ATOM 1184 C CA . ASN A 1 140 ? 7.931 -8.525 -7.441 1.00 89.31 140 ASN A CA 1
ATOM 1185 C C . ASN A 1 140 ? 9.209 -7.922 -6.830 1.00 89.31 140 ASN A C 1
ATOM 1187 O O . ASN A 1 140 ? 10.304 -8.413 -7.100 1.00 89.31 140 ASN A O 1
ATOM 1191 N N . LEU A 1 141 ? 9.043 -6.929 -5.959 1.00 91.88 141 LEU A N 1
ATOM 1192 C CA . LEU A 1 141 ? 10.107 -6.356 -5.133 1.00 91.88 141 LEU A CA 1
ATOM 1193 C C . LEU A 1 141 ? 10.176 -6.957 -3.729 1.00 91.88 141 LEU A C 1
ATOM 1195 O O . LEU A 1 141 ? 11.153 -6.729 -3.021 1.00 91.88 141 LEU A O 1
ATOM 1199 N N . SER A 1 142 ? 9.141 -7.670 -3.283 1.00 91.50 142 SER A N 1
ATOM 1200 C CA . SER A 1 142 ? 9.168 -8.281 -1.959 1.00 91.50 142 SER A CA 1
ATOM 1201 C C . SER A 1 142 ? 10.224 -9.382 -1.893 1.00 91.50 142 SER A C 1
ATOM 1203 O O . SER A 1 142 ? 10.214 -10.307 -2.704 1.00 91.50 142 SER A O 1
ATOM 1205 N N . HIS A 1 143 ? 11.096 -9.306 -0.887 1.00 90.88 143 HIS A N 1
ATOM 1206 C CA . HIS A 1 143 ? 12.085 -10.345 -0.585 1.00 90.88 143 HIS A CA 1
ATOM 1207 C C . HIS A 1 143 ? 11.490 -11.537 0.177 1.00 90.88 143 HIS A C 1
ATOM 1209 O O . HIS A 1 143 ? 12.164 -12.544 0.378 1.00 90.88 143 HIS A O 1
ATOM 1215 N N . PHE A 1 144 ? 10.234 -11.433 0.614 1.00 90.81 144 PHE A N 1
ATOM 1216 C CA . PHE A 1 144 ? 9.560 -12.496 1.341 1.00 90.81 144 PHE A CA 1
ATOM 1217 C C . PHE A 1 144 ? 8.974 -13.508 0.363 1.00 90.81 144 PHE A C 1
ATOM 1219 O O . PHE A 1 144 ? 8.331 -13.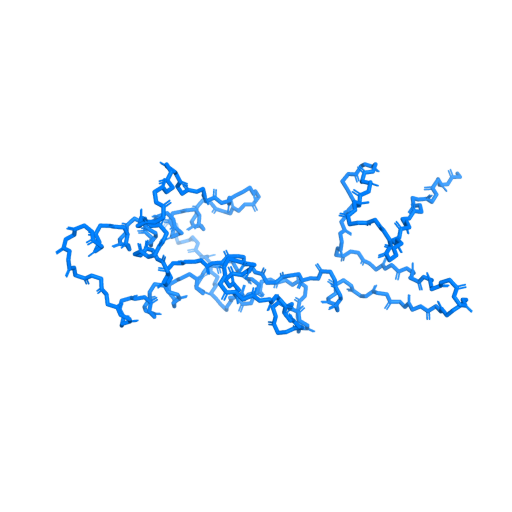163 -0.631 1.00 90.81 144 PHE A O 1
ATOM 1226 N N . ARG A 1 145 ? 9.172 -14.786 0.680 1.00 84.81 145 ARG A N 1
ATOM 1227 C CA . ARG A 1 145 ? 8.575 -15.900 -0.046 1.00 84.81 145 ARG A CA 1
ATOM 1228 C C . ARG A 1 145 ? 7.649 -16.648 0.895 1.00 84.81 145 ARG A C 1
ATOM 1230 O O . ARG A 1 145 ? 8.055 -17.043 1.982 1.00 84.81 145 ARG A O 1
ATOM 1237 N N . TYR A 1 146 ? 6.413 -16.854 0.457 1.00 84.44 146 TYR A N 1
ATOM 1238 C CA . TYR A 1 146 ? 5.505 -17.754 1.152 1.00 84.44 146 TYR A CA 1
ATOM 1239 C C . TYR A 1 146 ? 6.011 -19.191 0.991 1.00 84.44 146 TYR A C 1
ATOM 1241 O O . TYR A 1 146 ? 6.222 -19.655 -0.133 1.00 84.44 146 TYR A O 1
ATOM 1249 N N . ILE A 1 147 ? 6.220 -19.873 2.114 1.00 86.62 147 ILE A N 1
ATOM 1250 C CA . ILE A 1 147 ? 6.605 -21.282 2.171 1.00 86.62 147 ILE A CA 1
ATOM 1251 C C . ILE A 1 147 ? 5.521 -21.988 2.974 1.00 86.62 147 ILE A C 1
ATOM 1253 O O . ILE A 1 147 ? 5.271 -21.637 4.125 1.00 86.62 147 ILE A O 1
ATOM 1257 N N . ARG A 1 148 ? 4.866 -22.970 2.355 1.00 82.75 148 ARG A N 1
ATOM 1258 C CA . ARG A 1 148 ? 3.914 -23.832 3.050 1.00 82.75 148 ARG A CA 1
ATOM 1259 C C . ARG A 1 148 ? 4.713 -24.887 3.807 1.00 82.75 148 ARG A C 1
ATOM 1261 O O . ARG A 1 148 ? 5.353 -25.725 3.178 1.00 82.75 148 ARG A O 1
ATOM 1268 N N . LEU A 1 149 ? 4.707 -24.804 5.130 1.00 84.56 149 LEU A N 1
ATOM 1269 C CA . LEU A 1 149 ? 5.150 -25.898 5.987 1.00 84.56 149 LEU A CA 1
ATOM 1270 C C . LEU A 1 149 ? 3.936 -26.815 6.152 1.00 84.56 149 LEU A C 1
ATOM 1272 O O . LEU A 1 149 ? 2.844 -26.312 6.419 1.00 84.56 149 LEU A O 1
ATOM 1276 N N . GLY A 1 150 ? 4.112 -28.093 5.815 1.00 74.56 150 GLY A N 1
ATOM 1277 C CA . GLY A 1 150 ? 3.047 -29.100 5.813 1.00 74.56 150 GLY A CA 1
ATOM 1278 C C . GLY A 1 150 ? 2.370 -29.249 7.164 1.00 74.56 150 GLY A C 1
ATOM 1279 O O . GLY A 1 150 ? 3.072 -29.079 8.185 1.00 74.56 150 GLY A O 1
#

Radius of gyration: 18.95 Å; chains: 1; bounding box: 33×44×58 Å